Protein AF-X0SQW7-F1 (afdb_monomer)

Foldseek 3Di:
DDDPPPCDPVNVVVVVVVVVVCVVCVCVVQPCQCPDDPVAGHPVQAAEDEQEACPDVSVVVLVVVVPPRRYHDDYYHYPDPVSRVVSVVD

Secondary structure (DSSP, 8-state):
-PPP----HHHHHHHHHHHHHHHHHHHHHS-HHHH--SSS--GGGSEEEEEE--SHHHHHHHHHHHT-TTEEEEEEE-SSHHHHHHHHT-

pLDDT: mean 81.38, std 15.54, range [42.34, 98.0]

Mean predicted aligned error: 13.0 Å

Sequence (90 aa):
MSKPRGITRRGFLTRTATGAGLGMAAPYVLTGDALGSATKAPANSRLTLGHIGVKNMGGGHLNRFLHNRRVECLAVCDVDRSVRKGAAQR

Structure (mmCIF, N/CA/C/O backbone):
data_AF-X0SQW7-F1
#
_entry.id   AF-X0SQW7-F1
#
loop_
_atom_site.group_PDB
_atom_site.id
_atom_site.type_symbol
_atom_site.label_atom_id
_atom_site.label_alt_id
_atom_site.label_comp_id
_atom_site.label_asym_id
_atom_site.label_entity_id
_atom_site.label_seq_id
_atom_site.pdbx_PDB_ins_code
_atom_site.Cartn_x
_atom_site.Cartn_y
_atom_site.Cartn_z
_atom_site.occupancy
_atom_site.B_iso_or_equiv
_atom_site.auth_seq_id
_atom_site.auth_comp_id
_atom_site.auth_asym_id
_atom_site.auth_atom_id
_atom_site.pdbx_PDB_model_num
ATOM 1 N N . MET A 1 1 ? -57.647 -3.918 23.233 1.00 42.34 1 MET A N 1
ATOM 2 C CA . MET A 1 1 ? -56.826 -4.099 24.454 1.00 42.34 1 MET A CA 1
ATOM 3 C C . MET A 1 1 ? -55.475 -4.675 24.040 1.00 42.34 1 MET A C 1
ATOM 5 O O . MET A 1 1 ? -55.439 -5.793 23.544 1.00 42.34 1 MET A O 1
ATOM 9 N N . SER A 1 2 ? -54.390 -3.899 24.129 1.00 45.06 2 SER A N 1
ATOM 10 C CA . SER A 1 2 ? -53.050 -4.334 23.699 1.00 45.06 2 SER A CA 1
ATOM 11 C C . SER A 1 2 ? -52.339 -5.041 24.855 1.00 45.06 2 SER A C 1
ATOM 13 O O . SER A 1 2 ? -52.231 -4.486 25.946 1.00 45.06 2 SER A O 1
ATOM 15 N N . LYS A 1 3 ? -51.910 -6.289 24.644 1.00 57.50 3 LYS A N 1
ATOM 16 C CA . LYS A 1 3 ? -51.256 -7.120 25.667 1.00 57.50 3 LYS A CA 1
ATOM 17 C C . LYS A 1 3 ? -49.812 -6.626 25.861 1.00 57.50 3 LYS A C 1
ATOM 19 O O . LYS A 1 3 ? -49.112 -6.474 24.856 1.00 57.50 3 LYS A O 1
ATOM 24 N N . PRO A 1 4 ? -49.332 -6.394 27.096 1.00 55.75 4 PRO A N 1
ATOM 25 C CA . PRO A 1 4 ? -47.958 -5.959 27.307 1.00 55.75 4 PRO A CA 1
ATOM 26 C C . PRO A 1 4 ? -47.008 -7.051 26.805 1.00 55.75 4 PRO A C 1
ATOM 28 O O . PRO A 1 4 ? -47.096 -8.210 27.218 1.00 55.75 4 PRO A O 1
ATOM 31 N N . ARG A 1 5 ? -46.113 -6.695 25.877 1.00 65.00 5 ARG A N 1
ATOM 32 C CA . ARG A 1 5 ? -45.069 -7.593 25.362 1.00 65.00 5 ARG A CA 1
ATOM 33 C C . ARG A 1 5 ? -43.962 -7.727 26.410 1.00 65.00 5 ARG A C 1
ATOM 35 O O . ARG A 1 5 ? -42.884 -7.163 26.259 1.00 65.00 5 ARG A O 1
ATOM 42 N N . GLY A 1 6 ? -44.252 -8.439 27.496 1.00 68.94 6 GLY A N 1
ATOM 43 C CA . GLY A 1 6 ? -43.254 -8.809 28.495 1.00 68.94 6 GLY A CA 1
ATOM 44 C C . GLY A 1 6 ? -42.208 -9.730 27.873 1.00 68.94 6 GLY A C 1
ATOM 45 O O . GLY A 1 6 ? -42.550 -10.642 27.116 1.00 68.94 6 GLY A O 1
ATOM 46 N N . ILE A 1 7 ? -40.932 -9.492 28.175 1.00 77.25 7 ILE A N 1
ATOM 47 C CA . ILE A 1 7 ? -39.850 -10.392 27.772 1.00 77.25 7 ILE A CA 1
ATOM 48 C C . ILE A 1 7 ? -40.150 -11.765 28.380 1.00 77.25 7 ILE A C 1
ATOM 50 O O . ILE A 1 7 ? -40.117 -11.948 29.595 1.00 77.25 7 ILE A O 1
ATOM 54 N N . THR A 1 8 ? -40.491 -12.737 27.536 1.00 84.31 8 THR A N 1
ATOM 55 C CA . THR A 1 8 ? -40.741 -14.104 27.994 1.00 84.31 8 THR A CA 1
ATOM 56 C C . THR A 1 8 ? -39.405 -14.795 28.248 1.00 84.31 8 THR A C 1
ATOM 58 O O . THR A 1 8 ? -38.436 -14.551 27.528 1.00 84.31 8 THR A O 1
ATOM 61 N N . ARG A 1 9 ? -39.341 -15.706 29.232 1.00 79.69 9 ARG A N 1
ATOM 62 C CA . ARG A 1 9 ? -38.129 -16.513 29.491 1.00 79.69 9 ARG A CA 1
ATOM 63 C C . ARG A 1 9 ? -37.613 -17.192 28.217 1.00 79.69 9 ARG A C 1
ATOM 65 O O . ARG A 1 9 ? -36.416 -17.193 27.963 1.00 79.69 9 ARG A O 1
ATOM 72 N N . ARG A 1 10 ? -38.528 -17.699 27.380 1.00 79.12 10 ARG A N 1
ATOM 73 C CA . ARG A 1 10 ? -38.205 -18.277 26.068 1.00 79.12 10 ARG A CA 1
ATOM 74 C C . ARG A 1 10 ? -37.614 -17.233 25.117 1.00 79.12 10 ARG A C 1
ATOM 76 O O . ARG A 1 10 ? -36.571 -17.488 24.540 1.00 79.12 10 ARG A O 1
ATOM 83 N N . GLY A 1 11 ? -38.224 -16.052 24.998 1.00 81.62 11 GLY A N 1
ATOM 84 C CA . GLY A 1 11 ? -37.703 -14.969 24.158 1.00 81.62 11 GLY A CA 1
ATOM 85 C C . GLY A 1 11 ? -36.325 -14.466 24.601 1.00 81.62 11 GLY A C 1
ATOM 86 O O . GLY A 1 11 ? -35.495 -14.146 23.754 1.00 81.62 11 GLY A O 1
ATOM 87 N N . PHE A 1 12 ? -36.060 -14.449 25.910 1.00 82.19 12 PHE A N 1
ATOM 88 C CA . PHE A 1 12 ? -34.745 -14.130 26.463 1.00 82.19 12 PHE A CA 1
ATOM 89 C C . PHE A 1 12 ? -33.705 -15.195 26.097 1.00 82.19 12 PHE A C 1
ATOM 91 O O . PHE A 1 12 ? -32.690 -14.848 25.505 1.00 82.19 12 PHE A O 1
ATOM 98 N N . LEU A 1 13 ? -33.991 -16.477 26.361 1.00 83.19 13 LEU A N 1
ATOM 99 C CA . LEU A 1 13 ? -33.091 -17.595 26.039 1.00 83.19 13 LEU A CA 1
ATOM 100 C C . LEU A 1 13 ? -32.810 -17.709 24.536 1.00 83.19 13 LEU A C 1
ATOM 102 O O . LEU A 1 13 ? -31.678 -17.960 24.136 1.00 83.19 13 LEU A O 1
ATOM 106 N N . THR A 1 14 ? -33.818 -17.492 23.689 1.00 79.38 14 THR A N 1
ATOM 107 C CA . THR A 1 14 ? -33.627 -17.479 22.235 1.00 79.38 14 THR A CA 1
ATOM 108 C C . THR A 1 14 ? -32.723 -16.323 21.810 1.00 79.38 14 THR A C 1
ATOM 110 O O . THR A 1 14 ? -31.800 -16.541 21.034 1.00 79.38 14 THR A O 1
ATOM 113 N N . ARG A 1 15 ? -32.929 -15.110 22.348 1.00 77.62 15 ARG A N 1
ATOM 114 C CA . ARG A 1 15 ? -32.088 -13.944 22.027 1.00 77.62 15 ARG A CA 1
ATOM 115 C C . ARG A 1 15 ? -30.646 -14.099 22.507 1.00 77.62 15 ARG A C 1
ATOM 117 O O . ARG A 1 15 ? -29.728 -13.725 21.776 1.00 77.62 15 ARG A O 1
ATOM 124 N N . THR A 1 16 ? -30.431 -14.648 23.701 1.00 74.56 16 THR A N 1
ATOM 125 C CA . THR A 1 16 ? -29.080 -14.892 24.225 1.00 74.56 16 THR A CA 1
ATOM 126 C C . THR A 1 16 ? -28.378 -16.012 23.467 1.00 74.56 16 THR A C 1
ATOM 128 O O . THR A 1 16 ? -27.210 -15.847 23.136 1.00 74.56 16 THR A O 1
ATOM 131 N N . ALA A 1 17 ? -29.077 -17.089 23.096 1.00 70.69 17 ALA A N 1
ATOM 132 C CA . ALA A 1 17 ? -28.518 -18.149 22.255 1.00 70.69 17 ALA A CA 1
ATOM 133 C C . ALA A 1 17 ? -28.106 -17.626 20.867 1.00 70.69 17 ALA A C 1
ATOM 135 O O . ALA A 1 17 ? -27.005 -17.921 20.404 1.00 70.69 17 ALA A O 1
ATOM 136 N N . THR A 1 18 ? -28.930 -16.783 20.231 1.00 67.88 18 THR A N 1
ATOM 137 C CA . THR A 1 18 ? -28.563 -16.144 18.955 1.00 67.88 18 THR A CA 1
ATOM 138 C C . THR A 1 18 ? -27.389 -15.171 19.099 1.00 67.88 18 THR A C 1
ATOM 140 O O . THR A 1 18 ? -26.525 -15.127 18.229 1.00 67.88 18 THR A O 1
ATOM 143 N N . GLY A 1 19 ? -27.310 -14.421 20.205 1.00 65.00 19 GLY A N 1
ATOM 144 C CA . GLY A 1 19 ? -26.187 -13.517 20.481 1.00 65.00 19 GLY A CA 1
ATOM 145 C C . GLY A 1 19 ? -24.880 -14.253 20.798 1.00 65.00 19 GLY A C 1
ATOM 146 O O . GLY A 1 19 ? -23.818 -13.851 20.332 1.00 65.00 19 GLY A O 1
ATOM 147 N N . ALA A 1 20 ? -24.952 -15.366 21.532 1.00 61.91 20 ALA A N 1
ATOM 148 C CA . ALA A 1 20 ? -23.803 -16.218 21.835 1.00 61.91 20 ALA A CA 1
ATOM 149 C C . ALA A 1 20 ? -23.277 -16.932 20.579 1.00 61.91 20 ALA A C 1
ATOM 151 O O . ALA A 1 20 ? -22.065 -17.004 20.380 1.00 61.91 20 ALA A O 1
ATOM 152 N N . GLY A 1 21 ? -24.176 -17.380 19.694 1.00 61.41 21 GLY A N 1
ATOM 153 C CA . GLY A 1 21 ? -23.808 -17.920 18.383 1.00 61.41 21 GLY A CA 1
ATOM 154 C C . GLY A 1 21 ? -23.061 -16.900 17.518 1.00 61.41 21 GLY A C 1
ATOM 155 O O . GLY A 1 21 ? -22.053 -17.243 16.908 1.00 61.41 21 GLY A O 1
ATOM 156 N N . LEU A 1 22 ? -23.482 -15.629 17.539 1.00 59.38 22 LEU A N 1
ATOM 157 C CA . LEU A 1 22 ? -22.749 -14.536 16.889 1.00 59.38 22 LEU A CA 1
ATOM 158 C C . LEU A 1 22 ? -21.382 -14.285 17.537 1.00 59.38 22 LEU A C 1
ATOM 160 O O . LEU A 1 22 ? -20.424 -14.042 16.817 1.00 59.38 22 LEU A O 1
ATOM 164 N N . GLY A 1 23 ? -21.257 -14.386 18.863 1.00 60.62 23 GLY A N 1
ATOM 165 C CA . GLY A 1 23 ? -19.971 -14.251 19.558 1.00 60.62 23 GLY A CA 1
ATOM 166 C C . GLY A 1 23 ? -18.967 -15.357 19.209 1.00 60.62 23 GLY A C 1
ATOM 167 O O . GLY A 1 23 ? -17.780 -15.081 19.060 1.00 60.62 23 GLY A O 1
ATOM 168 N N . MET A 1 24 ? -19.440 -16.592 19.016 1.00 61.25 24 MET A N 1
ATOM 169 C CA . MET A 1 24 ? -18.599 -17.720 18.588 1.00 61.25 24 MET A CA 1
ATOM 170 C C . MET A 1 24 ? -18.296 -17.711 17.085 1.00 61.25 24 MET A C 1
ATOM 172 O O . MET A 1 24 ? -17.228 -18.160 16.677 1.00 61.25 24 MET A O 1
ATOM 176 N N . ALA A 1 25 ? -19.204 -17.181 16.260 1.00 60.78 25 ALA A N 1
ATOM 177 C CA . ALA A 1 25 ? -18.993 -17.004 14.824 1.00 60.78 25 ALA A CA 1
ATOM 178 C C . ALA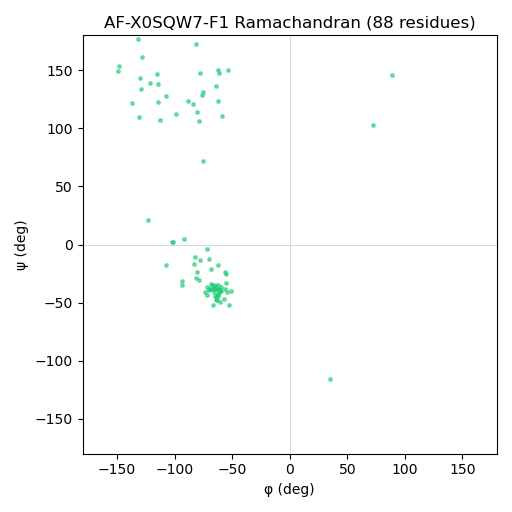 A 1 25 ? -18.225 -15.712 14.477 1.00 60.78 25 ALA A C 1
ATOM 180 O O . ALA A 1 25 ? -17.699 -15.594 13.373 1.00 60.78 25 ALA A O 1
ATOM 181 N N . ALA A 1 26 ? -18.122 -14.749 15.398 1.00 60.84 26 ALA A N 1
ATOM 182 C CA . ALA A 1 26 ? -17.467 -13.462 15.161 1.00 60.84 26 ALA A CA 1
ATOM 183 C C . ALA A 1 26 ? -16.019 -13.582 14.645 1.00 60.84 26 ALA A C 1
ATOM 185 O O . ALA A 1 26 ? -15.706 -12.860 13.703 1.00 60.84 26 ALA A O 1
ATOM 186 N N . PRO A 1 27 ? -15.159 -14.500 15.138 1.00 58.47 27 PRO A N 1
ATOM 187 C CA . PRO A 1 27 ? -13.810 -14.692 14.592 1.00 58.47 27 PRO A CA 1
ATOM 188 C C . PRO A 1 27 ? -13.791 -15.286 13.174 1.00 58.47 27 PRO A C 1
ATOM 190 O O . PRO A 1 27 ? -12.798 -15.164 12.463 1.00 58.47 27 PRO A O 1
ATOM 193 N N . TYR A 1 28 ? -14.875 -15.950 12.757 1.00 59.34 28 TYR A N 1
ATOM 194 C CA . TYR A 1 28 ? -15.010 -16.494 11.403 1.00 59.34 28 TYR A CA 1
ATOM 195 C C . TYR A 1 28 ? -15.436 -15.419 10.397 1.00 59.34 28 TYR A C 1
ATOM 197 O O . TYR A 1 28 ? -15.160 -15.552 9.208 1.00 59.34 28 TYR A O 1
ATOM 205 N N . VAL A 1 29 ? -16.083 -14.348 10.870 1.00 64.44 29 VAL A N 1
ATOM 206 C CA . VAL A 1 29 ? -16.475 -13.187 10.053 1.00 64.44 29 VAL A CA 1
ATOM 207 C C . VAL A 1 29 ? -15.414 -12.079 10.111 1.00 64.44 29 VAL A C 1
ATOM 209 O O . VAL A 1 29 ? -15.169 -11.405 9.113 1.00 64.44 29 VAL A O 1
ATOM 212 N N . LEU A 1 30 ? -14.755 -11.903 11.261 1.00 60.75 30 LEU A N 1
ATOM 213 C CA . LEU A 1 30 ? -13.680 -10.941 11.499 1.00 60.75 30 LEU A CA 1
ATOM 214 C C . LEU A 1 30 ? -12.373 -11.696 11.738 1.00 60.75 30 LEU A C 1
ATOM 216 O O . LEU A 1 30 ? -12.168 -12.283 12.798 1.00 60.75 30 LEU A O 1
ATOM 220 N N . THR A 1 31 ? -11.474 -11.665 10.757 1.00 65.31 31 THR A N 1
ATOM 221 C CA . THR A 1 31 ? -10.165 -12.311 10.884 1.00 65.31 31 THR A CA 1
ATOM 222 C C . THR A 1 31 ? -9.368 -11.697 12.040 1.00 65.31 31 THR A C 1
ATOM 224 O O . THR A 1 31 ? -9.457 -10.496 12.311 1.00 65.31 31 THR A O 1
ATOM 227 N N . GLY A 1 32 ? -8.537 -12.505 12.709 1.00 62.75 32 GLY A N 1
ATOM 228 C CA . GLY A 1 32 ? -7.628 -12.013 13.756 1.00 62.75 32 GLY A CA 1
ATOM 229 C C . GLY A 1 32 ? -6.709 -10.883 13.270 1.00 62.75 32 GLY A C 1
ATOM 230 O O . GLY A 1 32 ? -6.321 -10.019 14.042 1.00 62.75 32 GLY A O 1
ATOM 231 N N . ASP A 1 33 ? -6.445 -10.820 11.966 1.00 64.06 33 ASP A N 1
ATOM 232 C CA . ASP A 1 33 ? -5.723 -9.722 11.324 1.00 64.06 33 ASP A CA 1
ATOM 233 C C . ASP A 1 33 ? -6.484 -8.388 11.328 1.00 64.06 33 ASP A C 1
ATOM 235 O O . ASP A 1 33 ? -5.859 -7.333 11.434 1.00 64.06 33 ASP A O 1
ATOM 239 N N . ALA A 1 34 ? -7.815 -8.414 11.210 1.00 63.72 34 ALA A N 1
ATOM 240 C CA . ALA A 1 34 ? -8.644 -7.211 11.252 1.00 63.72 34 ALA A CA 1
ATOM 241 C C . ALA A 1 34 ? -8.739 -6.650 12.680 1.00 63.72 34 ALA A C 1
ATOM 243 O O . ALA A 1 34 ? -8.637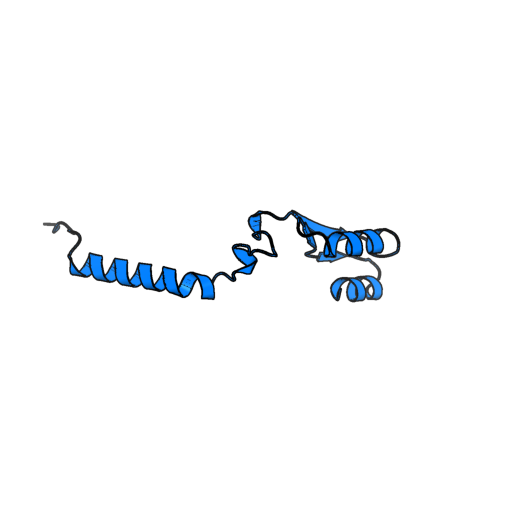 -5.437 12.881 1.00 63.72 34 ALA A O 1
ATOM 244 N N . LEU A 1 35 ? -8.881 -7.542 13.667 1.00 66.19 35 LEU A N 1
ATOM 245 C CA . LEU A 1 35 ? -8.925 -7.206 15.096 1.00 66.19 35 LEU A CA 1
ATOM 246 C C . LEU A 1 35 ? -7.543 -6.915 15.696 1.00 66.19 35 LEU A C 1
ATOM 248 O O . LEU A 1 35 ? -7.458 -6.353 16.785 1.00 66.19 35 LEU A O 1
ATOM 252 N N . GLY A 1 36 ? -6.478 -7.247 14.969 1.00 64.00 36 GLY A N 1
ATOM 253 C CA . GLY A 1 36 ? -5.100 -7.155 15.423 1.00 64.00 36 GLY A CA 1
ATOM 254 C C . GLY A 1 36 ? -4.632 -8.425 16.135 1.00 64.00 36 GLY A C 1
ATOM 255 O O . GLY A 1 36 ? -5.381 -9.105 16.833 1.00 64.00 36 GLY A O 1
ATOM 256 N N . SER A 1 37 ? -3.352 -8.734 15.962 1.00 70.38 37 SER A N 1
ATOM 257 C CA . SER A 1 37 ? -2.655 -9.875 16.550 1.00 70.38 37 SER A CA 1
ATOM 258 C C . SER A 1 37 ? -1.335 -9.432 17.188 1.00 70.38 37 SER A C 1
ATOM 260 O O . SER A 1 37 ? -0.919 -8.278 17.068 1.00 70.38 37 SER A O 1
ATOM 262 N N . ALA A 1 38 ? -0.619 -10.365 17.824 1.00 66.75 38 ALA A N 1
ATOM 263 C CA . ALA A 1 38 ? 0.705 -10.096 18.394 1.00 66.75 38 ALA A CA 1
ATOM 264 C C . ALA A 1 38 ? 1.718 -9.551 17.362 1.00 66.75 38 ALA A C 1
ATOM 266 O O . ALA A 1 38 ? 2.684 -8.882 17.728 1.00 66.75 38 ALA A O 1
ATOM 267 N N . THR A 1 39 ? 1.516 -9.823 16.067 1.00 70.88 39 THR A N 1
ATOM 268 C CA . THR A 1 39 ? 2.432 -9.409 14.996 1.00 70.88 39 THR A CA 1
ATOM 269 C C . THR A 1 39 ? 1.890 -8.280 14.122 1.00 70.88 39 THR A C 1
ATOM 271 O O . THR A 1 39 ? 2.689 -7.608 13.460 1.00 70.88 39 THR A O 1
ATOM 274 N N . LYS A 1 40 ? 0.580 -8.017 14.131 1.00 69.00 40 LYS A N 1
ATOM 275 C CA . LYS A 1 40 ? -0.071 -7.068 13.220 1.00 69.00 40 LYS A CA 1
ATOM 276 C C . LYS A 1 40 ? -1.076 -6.208 13.975 1.0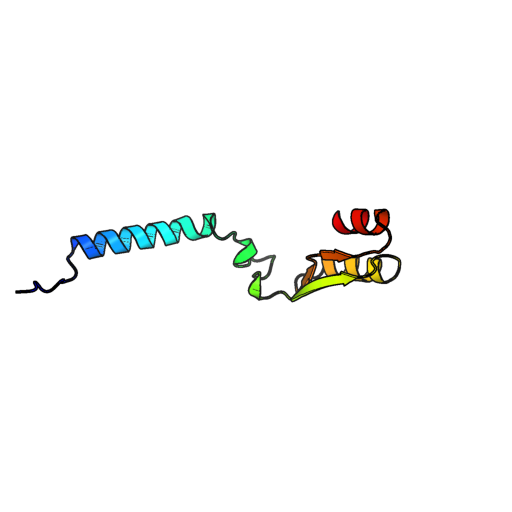0 69.00 40 LYS A C 1
ATOM 278 O O . LYS A 1 40 ? -1.996 -6.726 14.589 1.00 69.00 40 LYS A O 1
ATOM 283 N N . ALA A 1 41 ? -0.893 -4.890 13.930 1.00 74.69 41 ALA A N 1
ATOM 284 C CA . ALA A 1 41 ? -1.834 -3.967 14.555 1.00 74.69 41 ALA A CA 1
ATOM 285 C C . ALA A 1 41 ? -3.231 -4.089 13.907 1.00 74.69 41 ALA A C 1
ATOM 287 O O . ALA A 1 41 ? -3.300 -4.395 12.711 1.00 74.69 41 ALA A O 1
ATOM 288 N N . PRO A 1 42 ? -4.316 -3.824 14.662 1.00 72.56 42 PRO A N 1
ATOM 289 C CA . PRO A 1 42 ? -5.674 -3.818 14.127 1.00 72.56 42 PRO A CA 1
ATOM 290 C C . PRO A 1 42 ? -5.790 -2.900 12.909 1.00 72.56 42 PRO A C 1
ATOM 292 O O . PRO A 1 42 ? -5.099 -1.880 12.821 1.00 72.56 42 PRO A O 1
ATOM 295 N N . ALA A 1 43 ? -6.698 -3.225 11.989 1.00 68.94 43 ALA A N 1
ATOM 296 C CA . ALA A 1 43 ? -6.851 -2.483 10.735 1.00 68.94 43 ALA A CA 1
ATOM 297 C C . ALA A 1 43 ? -7.118 -0.980 10.962 1.00 68.94 43 ALA A C 1
ATOM 299 O O . ALA A 1 43 ? -6.535 -0.136 10.291 1.00 68.94 43 ALA A O 1
ATOM 300 N N . ASN A 1 44 ? -7.909 -0.633 11.985 1.00 71.31 44 ASN A N 1
ATOM 301 C CA . ASN A 1 44 ? -8.246 0.757 12.320 1.00 71.31 44 ASN A CA 1
ATOM 302 C C . ASN A 1 44 ? -7.080 1.561 12.943 1.00 71.31 44 ASN A C 1
ATOM 304 O O . ASN A 1 44 ? -7.217 2.743 13.240 1.00 71.31 44 ASN A O 1
ATOM 308 N N . SER A 1 45 ? -5.933 0.928 13.198 1.00 77.50 45 SER A N 1
ATOM 309 C CA . SER A 1 45 ? -4.760 1.560 13.819 1.00 77.50 45 SER A CA 1
ATOM 310 C C . SER A 1 45 ? -3.661 1.914 12.811 1.00 77.50 45 SER A C 1
ATOM 312 O O . SER A 1 45 ? -2.583 2.356 13.219 1.00 77.50 45 SER A O 1
ATOM 314 N N . ARG A 1 46 ? -3.886 1.674 11.512 1.00 85.44 46 ARG A N 1
ATOM 315 C CA . ARG A 1 46 ? -2.885 1.839 10.449 1.00 85.44 46 ARG A CA 1
ATOM 316 C C . ARG A 1 46 ? -3.296 2.949 9.487 1.00 85.44 46 ARG A C 1
ATOM 318 O O . ARG A 1 46 ? -4.474 3.143 9.212 1.00 85.44 46 ARG A O 1
ATOM 325 N N . LEU A 1 47 ? -2.309 3.666 8.956 1.00 91.19 47 LEU A N 1
ATOM 326 C CA . LEU A 1 47 ? -2.538 4.663 7.909 1.00 91.19 47 LEU A CA 1
ATOM 327 C C . LEU A 1 47 ? -2.580 3.981 6.540 1.00 91.19 47 LEU A C 1
ATOM 329 O O . LEU A 1 47 ? -1.591 3.373 6.126 1.00 91.19 47 LEU A O 1
ATOM 333 N N . THR A 1 48 ? -3.692 4.112 5.822 1.00 93.81 48 THR A N 1
ATOM 334 C CA . THR A 1 48 ? -3.802 3.636 4.439 1.00 93.81 48 THR A CA 1
ATOM 335 C C . THR A 1 48 ? -3.073 4.586 3.492 1.00 93.81 48 THR A C 1
A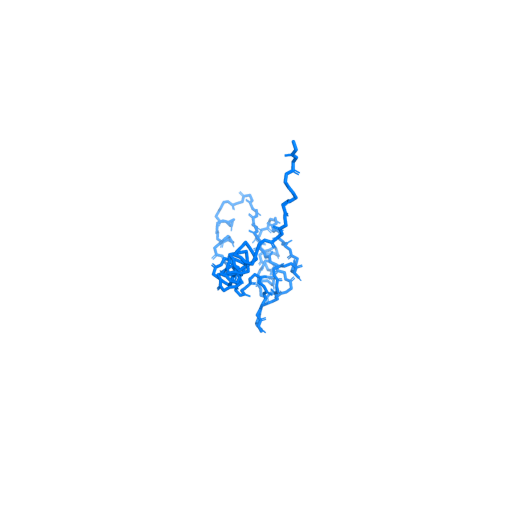TOM 337 O O . THR A 1 48 ? -3.314 5.792 3.510 1.00 93.81 48 THR A O 1
ATOM 340 N N . LEU A 1 49 ? -2.192 4.050 2.648 1.00 95.31 49 LEU A N 1
ATOM 341 C CA . LEU A 1 49 ? -1.381 4.813 1.703 1.00 95.31 49 LEU A CA 1
ATOM 342 C C . LEU A 1 49 ? -1.622 4.360 0.261 1.00 95.31 49 LEU A C 1
ATOM 344 O O . LEU A 1 49 ? -1.692 3.166 -0.035 1.00 95.31 49 LEU A O 1
ATOM 348 N N . GLY A 1 50 ? -1.689 5.334 -0.646 1.00 96.75 50 GLY A N 1
ATOM 349 C CA . GLY A 1 50 ? -1.612 5.131 -2.090 1.00 96.75 50 GLY A CA 1
ATOM 350 C C . GLY A 1 50 ? -0.346 5.778 -2.644 1.00 96.75 50 GLY A C 1
ATOM 351 O O . GLY A 1 50 ? 0.006 6.888 -2.245 1.00 96.75 50 GLY A O 1
ATOM 352 N N . HIS A 1 51 ? 0.343 5.100 -3.558 1.00 97.62 51 HIS A N 1
ATOM 353 C CA . HIS A 1 51 ? 1.577 5.605 -4.163 1.00 97.62 51 HIS A CA 1
ATOM 354 C C . HIS A 1 51 ? 1.339 6.033 -5.614 1.00 97.62 51 HIS A C 1
ATOM 356 O O . HIS A 1 51 ? 0.840 5.244 -6.411 1.00 97.62 51 HIS A O 1
ATOM 362 N N . ILE A 1 52 ? 1.727 7.258 -5.975 1.00 97.69 52 ILE A N 1
ATOM 363 C CA . ILE A 1 52 ? 1.651 7.781 -7.348 1.00 97.69 52 ILE A CA 1
ATOM 364 C C . ILE A 1 52 ? 3.073 8.023 -7.853 1.00 97.69 52 ILE A C 1
ATOM 366 O O . ILE A 1 52 ? 3.826 8.766 -7.229 1.00 97.69 52 ILE A O 1
ATOM 370 N N . GLY A 1 53 ? 3.425 7.395 -8.974 1.00 97.38 53 GLY A N 1
ATOM 371 C CA . GLY A 1 53 ? 4.791 7.337 -9.482 1.00 97.38 53 GLY A CA 1
ATOM 372 C C . GLY A 1 53 ? 5.643 6.400 -8.627 1.00 97.38 53 GLY A C 1
ATOM 373 O O . GLY A 1 53 ? 6.067 6.753 -7.529 1.00 97.38 53 GLY A O 1
ATOM 374 N N . VAL A 1 54 ? 5.908 5.190 -9.119 1.00 97.50 54 VAL A N 1
ATOM 375 C CA . VAL A 1 54 ? 6.559 4.109 -8.345 1.00 97.50 54 VAL A CA 1
ATOM 376 C C . VAL A 1 54 ? 7.838 3.584 -9.000 1.00 97.50 54 VAL A C 1
ATOM 378 O O . VAL A 1 54 ? 8.326 2.496 -8.686 1.00 97.50 54 VAL A O 1
ATOM 381 N N . LYS A 1 55 ? 8.435 4.397 -9.873 1.00 94.88 55 LYS A N 1
ATOM 382 C CA . LYS A 1 55 ? 9.823 4.246 -10.335 1.00 94.88 55 LYS A CA 1
ATOM 383 C C . LYS A 1 55 ? 10.805 4.834 -9.307 1.00 94.88 55 LYS A C 1
ATOM 385 O O . LYS A 1 55 ? 10.373 5.467 -8.350 1.00 94.88 55 LYS A O 1
ATOM 390 N N . ASN A 1 56 ? 12.114 4.651 -9.500 1.00 95.31 56 ASN A N 1
ATOM 391 C CA . ASN A 1 56 ? 13.208 5.289 -8.744 1.00 95.31 56 ASN A CA 1
ATOM 392 C C . ASN A 1 56 ? 12.877 5.513 -7.249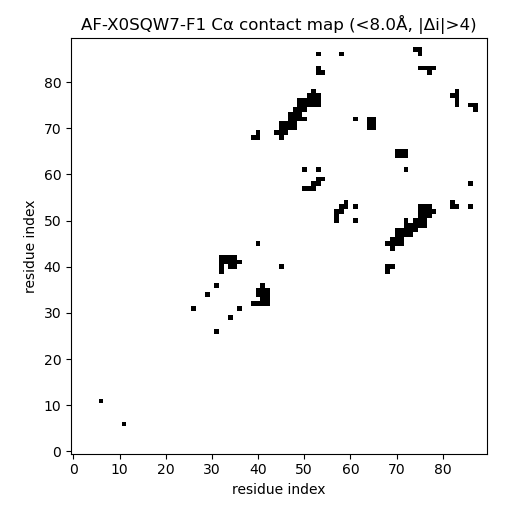 1.00 95.31 56 ASN A C 1
ATOM 394 O O . ASN A 1 56 ? 12.634 4.551 -6.518 1.00 95.31 56 ASN A O 1
ATOM 398 N N . MET A 1 57 ? 12.803 6.774 -6.806 1.00 96.94 57 MET A N 1
ATOM 399 C CA . MET A 1 57 ? 12.506 7.130 -5.415 1.00 96.94 57 MET A CA 1
ATOM 400 C C . MET A 1 57 ? 11.114 6.701 -4.954 1.00 96.94 57 MET A C 1
ATOM 402 O O . MET A 1 57 ? 10.973 6.215 -3.835 1.00 96.94 57 MET A O 1
ATOM 406 N N . GLY A 1 58 ? 10.097 6.808 -5.810 1.00 96.56 58 GLY A N 1
ATOM 407 C CA . GLY A 1 58 ? 8.748 6.344 -5.486 1.00 96.56 58 GLY A CA 1
ATOM 408 C C . GLY A 1 58 ? 8.697 4.839 -5.218 1.00 96.56 58 GLY A C 1
ATOM 409 O O . GLY A 1 58 ? 8.053 4.396 -4.267 1.00 96.56 58 GLY A O 1
ATOM 410 N N . GLY A 1 59 ? 9.457 4.055 -5.987 1.00 97.00 59 GLY A N 1
ATOM 411 C CA . GLY A 1 59 ? 9.631 2.619 -5.769 1.00 97.00 59 GLY A CA 1
ATOM 412 C C . GLY A 1 59 ? 10.392 2.303 -4.478 1.00 97.00 59 GLY A C 1
ATOM 413 O O . GLY A 1 59 ? 10.020 1.372 -3.763 1.00 97.00 59 GLY A O 1
ATOM 414 N N . GLY A 1 60 ? 11.413 3.098 -4.146 1.00 97.25 60 GLY A N 1
ATOM 415 C CA . GLY A 1 60 ? 12.122 3.008 -2.866 1.00 97.25 60 GLY A CA 1
ATOM 416 C C . GLY A 1 60 ? 11.212 3.300 -1.670 1.00 97.25 60 GLY A C 1
ATOM 417 O O . GLY A 1 60 ? 11.211 2.546 -0.696 1.00 97.25 60 GLY A O 1
ATOM 418 N N . HIS A 1 61 ? 10.379 4.340 -1.763 1.00 97.19 61 HIS A N 1
ATOM 419 C CA . HIS A 1 61 ? 9.385 4.667 -0.740 1.00 97.19 61 HIS A CA 1
ATOM 420 C C . HIS A 1 61 ? 8.348 3.553 -0.593 1.00 97.19 61 HIS A C 1
ATOM 422 O O . HIS A 1 61 ? 8.104 3.113 0.527 1.00 97.19 61 HIS A O 1
ATOM 428 N N . LEU A 1 62 ? 7.786 3.053 -1.699 1.00 97.38 62 LEU A N 1
ATOM 429 C CA . LEU A 1 62 ? 6.857 1.921 -1.672 1.00 97.38 62 LEU A CA 1
ATOM 430 C C . LEU A 1 62 ? 7.471 0.730 -0.925 1.00 97.38 62 LEU A C 1
ATOM 432 O O . LEU A 1 62 ? 6.895 0.253 0.048 1.00 97.38 62 LEU A O 1
ATOM 436 N N . ASN A 1 63 ? 8.685 0.317 -1.297 1.00 95.94 63 ASN A N 1
ATOM 437 C CA . ASN A 1 63 ? 9.364 -0.798 -0.634 1.00 95.94 63 ASN A CA 1
ATOM 438 C C . ASN A 1 63 ? 9.629 -0.522 0.855 1.00 95.94 63 ASN A C 1
ATOM 440 O O . ASN A 1 63 ? 9.476 -1.416 1.683 1.00 95.94 63 ASN A O 1
ATOM 444 N N . ARG A 1 64 ? 9.990 0.709 1.234 1.00 96.19 64 ARG A N 1
ATOM 445 C CA . ARG A 1 64 ? 10.179 1.094 2.643 1.00 96.19 64 ARG A CA 1
ATOM 446 C C . ARG A 1 64 ? 8.880 0.954 3.446 1.00 96.19 64 ARG A C 1
ATOM 448 O O . ARG A 1 64 ? 8.925 0.476 4.580 1.00 96.19 64 ARG A O 1
ATOM 455 N N . PHE A 1 65 ? 7.752 1.382 2.879 1.00 96.00 65 PHE A N 1
ATOM 456 C CA . PHE A 1 65 ? 6.459 1.410 3.565 1.00 96.00 65 PHE A CA 1
ATOM 457 C C . PHE A 1 65 ? 5.742 0.058 3.582 1.00 96.00 65 PHE A C 1
ATOM 459 O O . PHE A 1 65 ? 5.090 -0.236 4.581 1.00 96.00 65 PHE A O 1
ATOM 466 N N . LEU A 1 66 ? 5.950 -0.809 2.585 1.00 94.31 66 LEU A N 1
ATOM 467 C CA . LEU A 1 66 ? 5.452 -2.194 2.608 1.00 94.31 66 LEU A CA 1
ATOM 468 C C . LE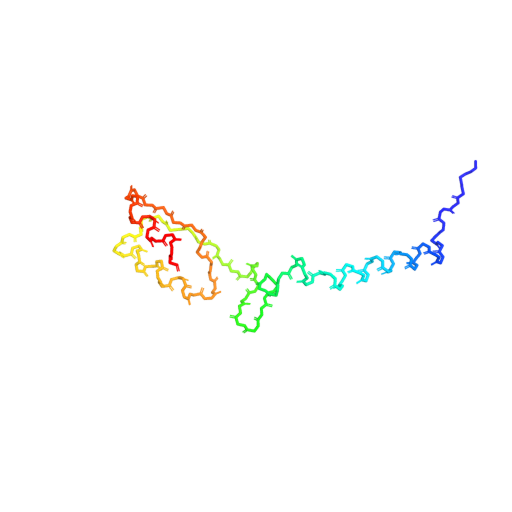U A 1 66 ? 5.921 -2.967 3.854 1.00 94.31 66 LEU A C 1
ATOM 470 O O . LEU A 1 66 ? 5.182 -3.775 4.410 1.00 94.31 66 LEU A O 1
ATOM 474 N N . HIS A 1 67 ? 7.122 -2.664 4.352 1.00 90.94 67 HIS A N 1
ATOM 475 C CA . HIS A 1 67 ? 7.689 -3.294 5.548 1.00 90.94 67 HIS A CA 1
ATOM 476 C C . HIS A 1 67 ? 7.380 -2.537 6.851 1.00 90.94 67 HIS A C 1
ATOM 478 O O . HIS A 1 67 ? 7.884 -2.895 7.919 1.00 90.94 67 HIS A O 1
ATOM 484 N N . ASN A 1 68 ? 6.568 -1.478 6.802 1.00 91.94 68 ASN A N 1
ATOM 485 C CA . ASN A 1 68 ? 6.218 -0.683 7.972 1.00 91.94 68 ASN A CA 1
ATOM 486 C C . ASN A 1 68 ? 4.849 -1.103 8.528 1.00 91.94 68 ASN A C 1
ATOM 488 O O . 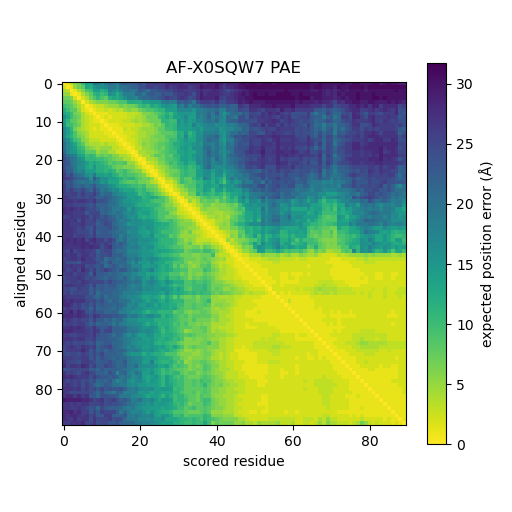ASN A 1 68 ? 3.801 -0.837 7.947 1.00 91.94 68 ASN A O 1
ATOM 492 N N . ARG A 1 69 ? 4.845 -1.700 9.726 1.00 87.94 69 ARG A N 1
ATOM 493 C CA . ARG A 1 69 ? 3.624 -2.205 10.382 1.00 87.94 69 ARG A CA 1
ATOM 494 C C . ARG A 1 69 ? 2.583 -1.125 10.704 1.00 87.94 69 ARG A C 1
ATOM 496 O O . ARG A 1 69 ? 1.425 -1.463 10.926 1.00 87.94 69 ARG A O 1
ATOM 503 N N . ARG A 1 70 ? 2.962 0.156 10.724 1.00 88.94 70 ARG A N 1
ATOM 504 C CA . ARG A 1 70 ? 2.056 1.279 11.033 1.00 88.94 70 ARG A CA 1
ATOM 505 C C . ARG A 1 70 ? 1.225 1.748 9.837 1.00 88.94 70 ARG A C 1
ATOM 507 O O . ARG A 1 70 ? 0.320 2.554 10.021 1.00 88.94 70 ARG A O 1
ATOM 514 N N . VAL A 1 71 ? 1.530 1.280 8.629 1.00 91.94 71 VAL A N 1
ATOM 515 C CA . VAL A 1 71 ? 0.851 1.718 7.402 1.00 91.94 71 VAL A CA 1
ATOM 516 C C . VAL A 1 71 ? 0.362 0.525 6.596 1.00 91.94 71 VAL A C 1
ATOM 518 O O . VAL A 1 71 ? 0.840 -0.592 6.790 1.00 91.94 71 VAL A O 1
ATOM 521 N N . GLU A 1 72 ? -0.575 0.764 5.692 1.00 91.69 72 GLU A N 1
ATOM 522 C CA . GLU A 1 72 ? -1.099 -0.214 4.746 1.00 91.69 72 GLU A CA 1
ATOM 523 C C . GLU A 1 72 ? -1.096 0.385 3.337 1.00 91.69 72 GLU A C 1
ATOM 525 O O . GLU A 1 72 ? -1.855 1.303 3.039 1.00 91.69 72 G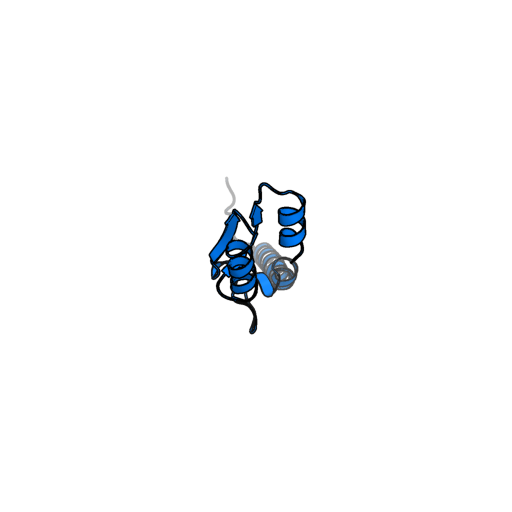LU A O 1
ATOM 530 N N . CYS A 1 73 ? -0.213 -0.109 2.469 1.00 94.88 73 CYS A N 1
ATOM 531 C CA . CYS A 1 73 ? -0.146 0.319 1.074 1.00 94.88 73 CYS A CA 1
ATOM 532 C C . CYS A 1 73 ? -1.262 -0.373 0.279 1.00 94.88 73 CYS A C 1
ATOM 534 O O . CYS A 1 73 ? -1.166 -1.564 0.002 1.00 94.88 73 CYS A O 1
ATOM 536 N N . LEU A 1 74 ? -2.314 0.366 -0.078 1.00 95.06 74 LEU A N 1
ATOM 537 C CA . LEU A 1 74 ? -3.518 -0.191 -0.708 1.00 95.06 74 LEU A CA 1
ATOM 538 C C . LEU A 1 74 ? -3.476 -0.134 -2.238 1.00 95.06 74 LEU A C 1
ATOM 540 O O . LEU A 1 74 ? -4.071 -0.969 -2.914 1.00 95.06 74 LEU A O 1
ATOM 544 N N . ALA A 1 75 ? -2.818 0.882 -2.795 1.00 96.88 75 ALA A N 1
ATOM 545 C CA . ALA A 1 75 ? -2.872 1.141 -4.225 1.00 96.88 75 ALA A CA 1
ATOM 546 C C . ALA A 1 75 ? -1.584 1.762 -4.760 1.00 96.88 75 ALA A C 1
ATOM 548 O O . ALA A 1 75 ? -0.870 2.492 -4.067 1.00 96.88 75 ALA A O 1
ATOM 549 N N . VAL A 1 76 ? -1.340 1.515 -6.046 1.00 98.00 76 VAL A N 1
ATOM 550 C CA . VAL A 1 76 ? -0.266 2.137 -6.817 1.00 98.00 76 VAL A CA 1
ATOM 551 C C . VAL A 1 76 ? -0.813 2.703 -8.124 1.00 98.00 76 VAL A C 1
ATOM 553 O O . VAL A 1 76 ? -1.674 2.108 -8.776 1.00 98.00 76 VAL A O 1
ATOM 556 N N . CYS A 1 77 ? -0.279 3.845 -8.528 1.00 97.94 77 CYS A N 1
ATOM 557 C CA . CYS A 1 77 ? -0.544 4.492 -9.800 1.00 97.94 77 CYS A CA 1
ATOM 558 C C . CYS A 1 77 ? 0.788 4.823 -10.471 1.00 97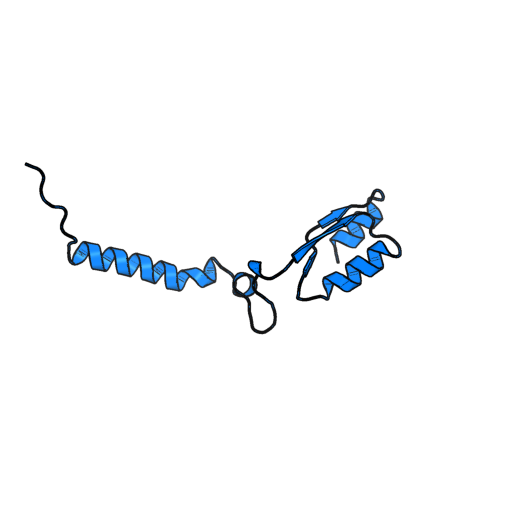.94 77 CYS A C 1
ATOM 560 O O . CYS A 1 77 ? 1.693 5.361 -9.839 1.00 97.94 77 CYS A O 1
ATOM 562 N N . ASP A 1 78 ? 0.903 4.510 -11.755 1.00 97.88 78 ASP A N 1
ATOM 563 C CA . ASP A 1 78 ? 2.005 4.950 -12.603 1.00 97.88 78 ASP A CA 1
ATOM 564 C C . ASP A 1 78 ? 1.483 5.105 -14.034 1.00 97.88 78 ASP A C 1
ATOM 566 O O . ASP A 1 78 ? 0.552 4.391 -14.436 1.00 97.88 78 ASP A O 1
ATOM 570 N N . VAL A 1 79 ? 2.068 6.044 -14.780 1.00 97.56 79 VAL A N 1
ATOM 571 C CA . VAL A 1 79 ? 1.761 6.254 -16.202 1.00 97.56 79 VAL A CA 1
ATOM 572 C C . VAL A 1 79 ? 2.265 5.077 -17.034 1.00 97.56 79 VAL A C 1
ATOM 574 O O . VAL A 1 79 ? 1.613 4.666 -17.996 1.00 97.56 79 VAL A O 1
ATOM 577 N N . ASP A 1 80 ? 3.388 4.483 -16.627 1.00 97.69 80 ASP A N 1
ATOM 578 C CA . ASP A 1 80 ? 3.924 3.285 -17.251 1.00 97.69 80 ASP A CA 1
ATOM 579 C C . ASP A 1 80 ? 3.185 2.048 -16.719 1.00 97.69 80 ASP A C 1
ATOM 581 O O . ASP A 1 80 ? 3.269 1.669 -15.545 1.00 97.69 80 ASP A O 1
ATOM 585 N N . ARG A 1 81 ? 2.450 1.381 -17.617 1.00 97.88 81 ARG A N 1
ATOM 586 C CA . ARG A 1 81 ? 1.644 0.198 -17.292 1.00 97.88 81 ARG A CA 1
ATOM 587 C C . ARG A 1 81 ? 2.486 -0.952 -16.740 1.00 97.88 81 ARG A C 1
ATOM 589 O O . ARG A 1 81 ? 1.990 -1.681 -15.878 1.00 97.88 81 ARG A O 1
ATOM 596 N N . SER A 1 82 ? 3.702 -1.146 -17.239 1.00 97.56 82 SER A N 1
ATOM 597 C CA . SER A 1 82 ? 4.589 -2.230 -16.810 1.00 97.56 82 SER A CA 1
ATOM 598 C C . SER A 1 82 ? 5.119 -1.959 -15.408 1.00 97.56 82 SER A C 1
ATOM 600 O O . SER A 1 82 ? 5.057 -2.844 -14.552 1.00 97.56 82 SER A O 1
ATOM 602 N N . VAL A 1 83 ? 5.526 -0.715 -15.137 1.00 97.62 83 VAL A N 1
ATOM 603 C CA . VAL A 1 83 ? 5.941 -0.275 -13.795 1.00 97.62 83 VAL A CA 1
ATOM 604 C C . VAL A 1 83 ? 4.792 -0.425 -12.798 1.00 97.62 83 VAL A C 1
ATOM 606 O O . VAL A 1 83 ? 4.967 -1.061 -11.758 1.00 97.62 83 VAL A O 1
ATOM 609 N N . ARG A 1 84 ? 3.595 0.076 -13.135 1.00 97.62 84 ARG A N 1
ATOM 610 C CA . ARG A 1 84 ? 2.406 -0.037 -12.277 1.00 97.62 84 ARG A CA 1
ATOM 611 C C . ARG A 1 84 ? 2.069 -1.492 -11.949 1.00 97.62 84 ARG A C 1
ATOM 613 O O . ARG A 1 84 ? 1.811 -1.808 -10.793 1.00 97.62 84 ARG A O 1
ATOM 620 N N . LYS A 1 85 ? 2.058 -2.377 -12.955 1.00 97.81 85 LYS A N 1
ATOM 621 C CA . LYS A 1 85 ? 1.756 -3.805 -12.762 1.00 97.81 85 LYS A CA 1
ATOM 622 C C . LYS A 1 85 ? 2.801 -4.494 -11.889 1.00 97.81 85 LYS A C 1
ATOM 624 O O . LYS A 1 85 ? 2.419 -5.216 -10.978 1.00 97.81 85 LYS A O 1
ATOM 629 N N . GLY A 1 86 ? 4.086 -4.242 -12.137 1.00 97.06 86 GLY A N 1
ATOM 630 C CA . GLY A 1 86 ? 5.162 -4.814 -11.330 1.00 97.06 86 GLY A CA 1
ATOM 631 C C . GLY A 1 86 ? 5.142 -4.320 -9.883 1.00 97.06 86 GLY A C 1
ATOM 632 O O . GLY A 1 86 ? 5.448 -5.081 -8.975 1.00 97.06 86 GLY A O 1
ATOM 633 N N . ALA A 1 87 ? 4.753 -3.065 -9.646 1.00 97.00 87 ALA A N 1
ATOM 634 C CA . ALA A 1 87 ? 4.592 -2.526 -8.298 1.00 97.00 87 ALA A CA 1
ATOM 635 C C . ALA A 1 87 ? 3.359 -3.087 -7.571 1.00 97.00 87 ALA A C 1
ATOM 637 O O . ALA A 1 87 ? 3.437 -3.336 -6.376 1.00 97.00 87 ALA A O 1
ATOM 638 N N . ALA A 1 88 ? 2.250 -3.319 -8.280 1.00 96.06 88 ALA A N 1
ATOM 639 C CA . ALA A 1 88 ? 1.018 -3.867 -7.705 1.00 96.06 88 ALA A CA 1
ATOM 640 C C . ALA A 1 88 ? 1.125 -5.347 -7.282 1.00 96.06 88 ALA A C 1
ATOM 642 O O . ALA A 1 88 ? 0.219 -5.856 -6.634 1.00 96.06 88 ALA A O 1
ATOM 643 N N . GLN A 1 89 ? 2.191 -6.040 -7.689 1.00 94.38 89 GLN A N 1
ATOM 644 C CA . GLN A 1 89 ? 2.449 -7.452 -7.380 1.00 94.38 89 GLN A CA 1
ATOM 645 C C . GLN A 1 89 ? 3.471 -7.654 -6.248 1.00 94.38 89 GLN A C 1
ATOM 647 O O . GLN A 1 89 ? 3.837 -8.795 -5.974 1.00 94.38 89 GLN A O 1
ATOM 652 N N . ARG A 1 90 ? 3.970 -6.570 -5.642 1.00 90.06 90 ARG A N 1
ATOM 653 C CA . ARG A 1 90 ? 4.885 -6.616 -4.491 1.00 90.06 90 ARG A CA 1
ATOM 654 C C . ARG A 1 90 ? 4.104 -6.748 -3.195 1.00 90.06 90 ARG A C 1
ATOM 656 O O . ARG A 1 90 ? 4.610 -7.461 -2.306 1.00 90.06 90 ARG A O 1
#

Solvent-accessible surface area (backbone atoms only — not comparable to full-atom values): 5444 Å² total; per-residue (Å²): 137,86,77,82,87,66,87,42,73,65,58,50,54,52,51,50,52,55,50,50,51,48,62,70,43,40,60,80,78,45,48,58,63,53,73,30,50,100,87,40,64,26,55,92,72,38,48,79,39,71,47,73,48,56,59,74,69,38,33,53,50,50,59,57,45,72,74,31,80,59,41,41,78,79,49,68,41,43,92,51,64,68,60,29,52,59,59,71,73,111

InterPro domains:
  IPR006311 Twin-arginine translocation pathway, signal sequence [PS51318] (1-43)
  IPR019546 Twin-arginine translocation pathway, signal sequence, bacterial/archaeal [TIGR01409] (7-34)
  IPR036291 NAD(P)-binding domain superfamily [SSF51735] (39-89)

Organism: NCBI:txid412755

Nearest PDB structures (foldseek):
  6nor-assembly1_A  TM=9.336E-01  e=1.043E-01  Micromonospora echinospora
  3e18-assembly1_A  TM=8.016E-01  e=6.156E-02  Listeria innocua
  3e18-assembly1_B  TM=8.257E-01  e=2.154E-01  Listeria innocua
  3ikv-assembly1_B  TM=7.512E-01  e=6.184E-01  Thermus thermophilus HB27
  1xcb-assembly1_B  TM=7.172E-01  e=9.810E-01  Thermus aquaticus

Radius of gyration: 23.49 Å; Cα contacts (8 Å, |Δi|>4): 86; chains: 1; bounding box: 70×26×47 Å